Protein AF-A0A3N1P1Y0-F1 (afdb_monomer_lite)

Secondary structure (DSSP, 8-state):
----PPPPPPP---PPP-TTS---PPPPPSSHHHHHHHHHS-TTS-SSSS--HHHHHHHHHHS-HHHHHHHHHHHHHHHHHHHGGGG--

pLDDT: mean 72.93, std 12.51, range [37.78, 88.94]

Foldseek 3Di:
DDDDDDDDDDDDDDDDDDPVPPPDDPDQDLQLQSNLVVLCVPPPHPNPSPDPPPSLVNQCVRDPVVSSVVSPVSSVVNNCVVCVVVVPD

Sequence (89 aa):
MTSTAHVEGTVVETGAFRPELDHLEPQVPTDPYALAALMDNDPGGDGTGRNLPDLYARFLAQEPTAHASDLWGRARTAYDHLHADLAGE

Radius of gyration: 19.79 Å; chains: 1; bounding box: 61×31×42 Å

Structure (mmCIF, N/CA/C/O backbone):
data_AF-A0A3N1P1Y0-F1
#
_entry.id   AF-A0A3N1P1Y0-F1
#
loop_
_atom_site.group_PDB
_atom_site.id
_atom_site.type_symbol
_atom_site.label_atom_id
_atom_site.label_alt_id
_atom_site.label_comp_id
_atom_site.label_asym_id
_atom_site.label_entity_id
_atom_site.label_seq_id
_atom_site.pdbx_PDB_ins_code
_atom_site.Cartn_x
_atom_site.Cartn_y
_atom_site.Cartn_z
_atom_site.occupancy
_atom_site.B_iso_or_equiv
_atom_site.auth_seq_id
_atom_site.auth_comp_id
_atom_site.auth_asym_id
_atom_site.auth_atom_id
_atom_site.pdbx_PDB_model_num
ATOM 1 N N . MET A 1 1 ? -49.622 13.837 -19.800 1.00 37.78 1 MET A N 1
ATOM 2 C CA . MET A 1 1 ? -48.823 13.878 -18.558 1.00 37.78 1 MET A CA 1
ATOM 3 C C . MET A 1 1 ? -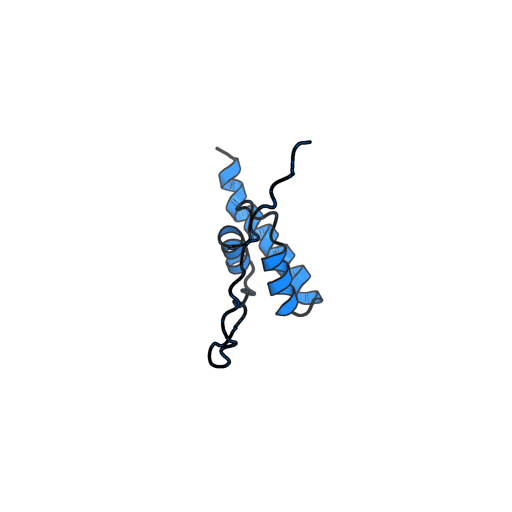48.082 12.561 -18.463 1.00 37.78 1 MET A C 1
ATOM 5 O O . MET A 1 1 ? -48.719 11.532 -18.291 1.00 37.78 1 MET A O 1
ATOM 9 N N . THR A 1 2 ? -46.777 12.583 -18.705 1.00 55.81 2 THR A N 1
ATOM 10 C CA . THR A 1 2 ? -45.930 11.385 -18.723 1.00 55.81 2 THR A CA 1
ATOM 11 C C . THR A 1 2 ? -45.488 11.109 -17.291 1.00 55.81 2 THR A C 1
ATOM 13 O O . THR A 1 2 ? -44.781 11.921 -16.703 1.00 55.81 2 THR A O 1
ATOM 16 N N . SER A 1 3 ? -45.975 10.017 -16.704 1.00 51.88 3 SER A N 1
ATOM 17 C CA . SER A 1 3 ? -45.543 9.564 -15.383 1.00 51.88 3 SER A CA 1
ATOM 18 C C . SER A 1 3 ? -44.127 8.999 -15.506 1.00 51.88 3 SER A C 1
ATOM 20 O O . SER A 1 3 ? -43.886 8.092 -16.299 1.00 51.88 3 SER A O 1
ATOM 22 N N . THR A 1 4 ? -43.178 9.569 -14.767 1.00 57.00 4 THR A N 1
ATOM 23 C CA . THR A 1 4 ? -41.859 8.973 -14.540 1.00 57.00 4 THR A CA 1
ATOM 24 C C . THR A 1 4 ? -42.052 7.697 -13.727 1.00 57.00 4 THR A C 1
ATOM 26 O O . THR A 1 4 ? -42.367 7.765 -12.540 1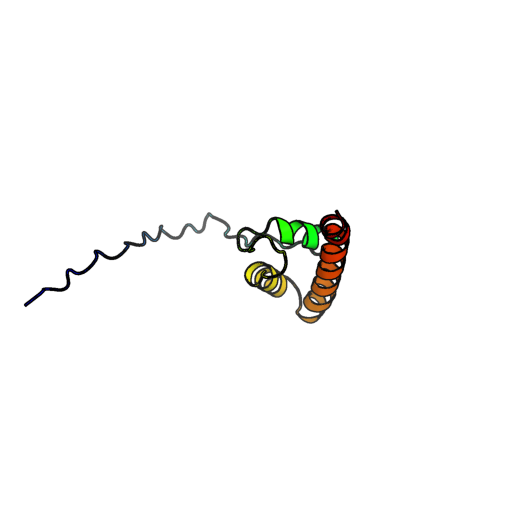.00 57.00 4 THR A O 1
ATOM 29 N N . ALA A 1 5 ? -41.911 6.541 -14.375 1.00 62.38 5 ALA A N 1
ATOM 30 C CA . ALA A 1 5 ? -41.898 5.252 -13.697 1.00 62.38 5 ALA A CA 1
ATOM 31 C C . ALA A 1 5 ? -40.680 5.185 -12.763 1.00 62.38 5 ALA A C 1
ATOM 33 O O . ALA A 1 5 ? -39.555 5.454 -13.185 1.00 62.38 5 ALA A O 1
ATOM 34 N N . HIS A 1 6 ? -40.909 4.862 -11.492 1.00 54.28 6 HIS A N 1
ATOM 35 C CA . HIS A 1 6 ? -39.839 4.641 -10.526 1.00 54.28 6 HIS A CA 1
ATOM 36 C C . HIS A 1 6 ? -39.129 3.330 -10.888 1.00 54.28 6 HIS A C 1
ATOM 38 O O . HIS A 1 6 ? -39.787 2.301 -11.036 1.00 54.28 6 HIS A O 1
ATOM 44 N N . VAL A 1 7 ? -37.805 3.360 -11.051 1.00 66.62 7 VAL A N 1
ATOM 45 C CA . VAL A 1 7 ? -37.004 2.135 -11.180 1.00 66.62 7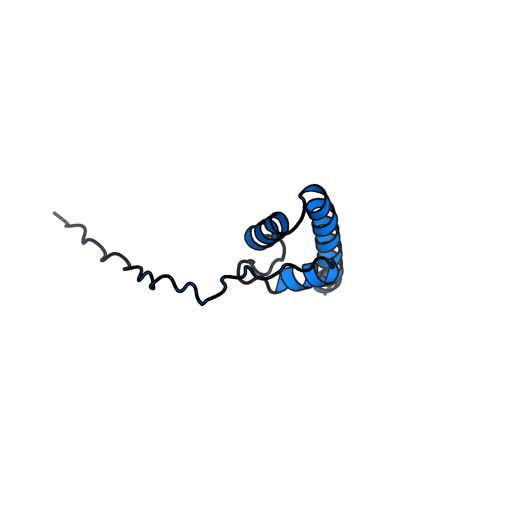 VAL A CA 1
ATOM 46 C C . VAL A 1 7 ? -36.984 1.462 -9.810 1.00 66.62 7 VAL A C 1
ATOM 48 O O . VAL A 1 7 ? -36.784 2.132 -8.793 1.00 66.62 7 VAL A O 1
ATOM 51 N N . GLU A 1 8 ? -37.264 0.164 -9.772 1.00 67.44 8 GLU A N 1
ATOM 52 C CA . GLU A 1 8 ? -37.209 -0.634 -8.550 1.00 67.44 8 GLU A CA 1
ATOM 53 C C . GLU A 1 8 ? -35.763 -0.627 -8.029 1.00 67.44 8 GLU A C 1
ATOM 55 O O . GLU A 1 8 ? -34.822 -0.906 -8.772 1.00 67.44 8 GLU A O 1
ATOM 60 N N . GLY A 1 9 ? -35.573 -0.177 -6.788 1.00 66.88 9 GLY A N 1
ATOM 61 C CA . GLY A 1 9 ? -34.243 -0.015 -6.207 1.00 66.88 9 GLY A CA 1
ATOM 62 C C . GLY A 1 9 ? -33.546 -1.361 -6.015 1.00 66.88 9 GLY A C 1
ATOM 63 O O . GLY A 1 9 ? -34.187 -2.357 -5.688 1.00 66.88 9 GLY A O 1
ATOM 64 N N . THR A 1 10 ? -32.225 -1.388 -6.183 1.00 66.56 10 THR A N 1
ATOM 65 C CA . THR A 1 10 ? -31.408 -2.562 -5.863 1.00 66.56 10 THR A CA 1
ATOM 66 C C . THR A 1 10 ? -31.529 -2.883 -4.375 1.00 66.56 10 THR A C 1
ATOM 68 O O . THR A 1 10 ? -31.157 -2.071 -3.527 1.00 66.56 10 THR A O 1
ATOM 71 N N . VAL A 1 11 ? -32.034 -4.072 -4.048 1.00 70.31 11 VAL A N 1
ATOM 72 C CA . VAL A 1 11 ? -32.027 -4.592 -2.678 1.00 70.31 11 VAL A CA 1
ATOM 73 C C . VAL A 1 11 ? -30.614 -5.079 -2.366 1.00 70.31 11 VAL A C 1
ATOM 75 O O . VAL A 1 11 ? -30.101 -5.974 -3.032 1.00 70.31 11 VAL A O 1
ATOM 78 N N . VAL A 1 12 ? -29.973 -4.476 -1.365 1.00 57.41 12 VAL A N 1
ATOM 79 C CA . VAL A 1 12 ? -28.700 -4.964 -0.823 1.00 57.41 12 VAL A CA 1
ATOM 80 C C . VAL A 1 12 ? -29.022 -5.935 0.306 1.00 57.41 12 VAL A C 1
ATOM 82 O O . VAL A 1 12 ? -29.492 -5.526 1.367 1.00 57.41 12 VAL A O 1
ATOM 85 N N . GLU A 1 13 ? -28.783 -7.223 0.081 1.00 54.66 13 GLU A N 1
ATOM 86 C CA . GLU A 1 13 ? -28.887 -8.233 1.132 1.00 54.66 13 GLU A CA 1
ATOM 87 C C . GLU A 1 13 ? -27.634 -8.181 2.010 1.00 54.66 13 GLU A C 1
ATOM 89 O O . GLU A 1 13 ? -26.553 -8.629 1.630 1.00 54.66 13 GLU A O 1
ATOM 94 N N . THR A 1 14 ? -27.762 -7.608 3.204 1.00 57.22 14 THR A N 1
ATOM 95 C CA . THR A 1 14 ? -26.702 -7.672 4.211 1.00 57.22 14 THR A CA 1
ATOM 96 C C . THR A 1 14 ? -26.785 -9.017 4.927 1.00 57.22 14 THR A C 1
ATOM 98 O O . THR A 1 14 ? -27.752 -9.280 5.646 1.00 57.22 14 THR A O 1
ATOM 101 N N . GLY A 1 15 ? -25.782 -9.874 4.734 1.00 65.56 15 GLY A N 1
ATOM 102 C CA . GLY A 1 15 ? -25.655 -11.124 5.483 1.00 65.56 15 GLY A CA 1
ATOM 103 C C . GLY A 1 15 ? -25.526 -10.881 6.991 1.00 65.56 15 GLY A C 1
ATOM 104 O O . GLY A 1 15 ? -25.075 -9.822 7.430 1.00 65.56 15 GLY A O 1
ATOM 105 N N . ALA A 1 16 ? -25.923 -11.867 7.798 1.00 76.31 16 ALA A N 1
ATOM 106 C CA . ALA A 1 16 ? -25.727 -11.808 9.244 1.00 76.31 16 ALA A CA 1
ATOM 107 C C . ALA A 1 16 ? -24.230 -11.697 9.578 1.00 76.31 16 ALA A C 1
ATOM 109 O O . ALA A 1 16 ? -23.405 -12.361 8.952 1.00 76.31 16 ALA A O 1
ATOM 110 N N . PHE A 1 17 ? -23.884 -10.877 10.572 1.00 62.31 17 PHE A N 1
ATOM 111 C CA . PHE A 1 17 ? -22.518 -10.788 11.086 1.00 62.31 17 PHE A CA 1
ATOM 112 C C . PHE A 1 17 ? -22.069 -12.154 11.628 1.00 62.31 17 PHE A C 1
ATOM 114 O O . PHE A 1 17 ? -22.752 -12.740 12.469 1.00 62.31 17 PHE A O 1
ATOM 121 N N . ARG A 1 18 ? -20.933 -12.657 11.131 1.00 75.38 18 ARG A N 1
ATOM 122 C CA . ARG A 1 18 ? -20.365 -13.968 11.477 1.00 75.38 18 ARG A CA 1
ATOM 123 C C . ARG A 1 18 ? -19.046 -13.775 12.234 1.00 75.38 18 ARG A C 1
ATOM 125 O O . ARG A 1 18 ? -18.018 -13.628 11.579 1.00 75.38 18 ARG A O 1
ATOM 132 N N . PRO A 1 19 ? -19.051 -13.732 13.581 1.00 61.31 19 PRO A N 1
ATOM 133 C CA . PRO A 1 19 ? -17.844 -13.497 14.384 1.00 61.31 19 PRO A CA 1
ATOM 134 C C . PRO A 1 19 ? -16.808 -14.625 14.285 1.00 61.31 19 PRO A C 1
ATOM 136 O O . PRO A 1 19 ? -15.672 -14.445 14.701 1.00 61.31 19 PRO A O 1
ATOM 139 N N . GLU A 1 20 ? -17.195 -15.790 13.764 1.00 74.50 20 GLU A N 1
ATOM 140 C CA . GLU A 1 20 ? -16.295 -16.903 13.462 1.00 74.50 20 GLU A CA 1
ATOM 141 C C . GLU A 1 20 ? -15.509 -16.720 12.157 1.00 74.50 20 GLU A C 1
ATOM 143 O O . GLU A 1 20 ? -14.569 -17.469 11.895 1.00 74.50 20 GLU A O 1
ATOM 148 N N . LEU A 1 21 ? -15.916 -15.766 11.315 1.00 65.69 21 LEU A N 1
ATOM 149 C CA . LEU A 1 21 ? -15.123 -15.353 10.173 1.00 65.69 21 LEU A CA 1
ATOM 150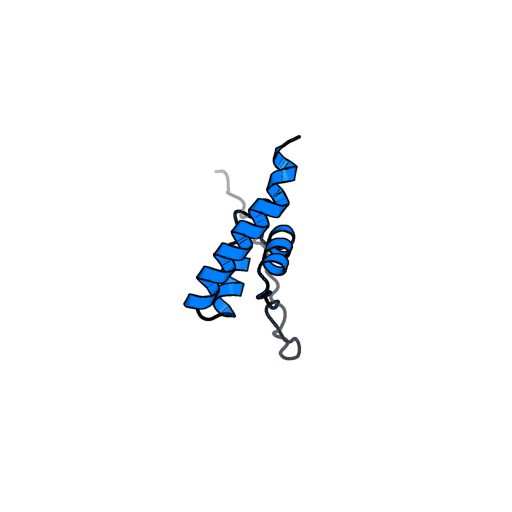 C C . LEU A 1 21 ? -14.165 -14.277 10.670 1.00 65.69 21 LEU A C 1
ATOM 152 O O . LEU A 1 21 ? -14.561 -13.127 10.858 1.00 65.69 21 LEU A O 1
ATOM 156 N N . ASP A 1 22 ? -12.906 -14.657 10.870 1.00 63.00 22 ASP A N 1
ATOM 157 C CA . ASP A 1 22 ? -11.829 -13.690 11.024 1.00 63.00 22 ASP A CA 1
ATOM 158 C C . ASP A 1 22 ? -11.795 -12.832 9.755 1.00 63.00 22 ASP A C 1
ATOM 160 O O . ASP A 1 22 ? -11.313 -13.252 8.700 1.00 63.00 22 ASP A O 1
ATOM 164 N N . HIS A 1 23 ? -12.353 -11.624 9.838 1.00 57.84 23 HIS A N 1
ATOM 165 C CA . HIS A 1 23 ? -12.153 -10.608 8.818 1.00 57.84 23 HIS A CA 1
ATOM 166 C C . HIS A 1 23 ? -10.742 -10.052 8.996 1.00 57.84 23 HIS A C 1
ATOM 168 O O . HIS A 1 23 ? -10.530 -8.985 9.571 1.00 57.84 23 HIS A O 1
ATOM 174 N N . LEU A 1 24 ? -9.760 -10.841 8.569 1.00 59.31 24 LEU A N 1
ATOM 175 C CA . LEU A 1 24 ? -8.393 -10.383 8.434 1.00 59.31 24 LEU A CA 1
ATOM 176 C C . LEU A 1 24 ? -8.298 -9.656 7.100 1.00 59.31 24 LEU A C 1
ATOM 178 O O . LEU A 1 24 ? -8.375 -10.268 6.033 1.00 59.31 24 LEU A O 1
ATOM 182 N N . GLU A 1 25 ? -8.143 -8.337 7.182 1.00 63.44 25 GLU A N 1
ATOM 183 C CA . GLU A 1 25 ? -7.603 -7.547 6.081 1.00 63.44 25 GLU A CA 1
ATOM 184 C C . GLU A 1 25 ? -6.344 -8.261 5.558 1.00 63.44 25 GLU A C 1
ATOM 186 O O . GLU A 1 25 ? -5.476 -8.618 6.366 1.00 63.44 25 GLU A O 1
ATOM 191 N N . PRO A 1 26 ? -6.230 -8.518 4.242 1.00 69.88 26 PRO A N 1
ATOM 192 C CA . PRO A 1 26 ? -5.056 -9.169 3.685 1.00 69.88 26 PRO A CA 1
ATOM 193 C C . PRO A 1 26 ? -3.787 -8.436 4.124 1.00 69.88 26 PRO A C 1
ATOM 195 O O . PRO A 1 26 ? -3.672 -7.216 3.969 1.00 69.88 26 PRO A O 1
ATOM 198 N N . GLN A 1 27 ? -2.837 -9.176 4.696 1.00 76.75 27 GLN A N 1
ATOM 199 C CA . GLN A 1 27 ? -1.589 -8.585 5.155 1.00 76.75 27 GLN A CA 1
ATOM 200 C C . GLN A 1 27 ? -0.790 -8.085 3.950 1.00 76.75 27 GLN A C 1
ATOM 202 O O . GLN A 1 27 ? -0.543 -8.831 2.999 1.00 76.75 27 GLN A O 1
ATOM 207 N N . VAL A 1 28 ? -0.393 -6.817 3.992 1.00 82.25 28 VAL A N 1
ATOM 208 C CA . VAL A 1 28 ? 0.410 -6.203 2.942 1.00 82.25 28 VAL A CA 1
ATOM 209 C C . VAL A 1 28 ? 1.883 -6.550 3.197 1.00 82.25 28 VAL A C 1
ATOM 211 O O . VAL A 1 28 ? 2.365 -6.374 4.318 1.00 82.25 28 VAL A O 1
ATOM 214 N N . PRO A 1 29 ? 2.625 -7.056 2.195 1.00 84.50 29 PRO A N 1
ATOM 215 C CA . PRO A 1 29 ? 4.043 -7.350 2.351 1.00 84.50 29 PRO A CA 1
ATOM 216 C C . PRO A 1 29 ? 4.863 -6.096 2.673 1.00 84.50 29 PRO A C 1
ATOM 218 O O . PRO A 1 29 ? 4.648 -5.033 2.096 1.00 84.50 29 PRO A O 1
ATOM 221 N N . THR A 1 30 ? 5.868 -6.249 3.535 1.00 84.31 30 THR A N 1
ATOM 222 C CA . THR A 1 30 ? 6.863 -5.205 3.842 1.00 84.31 30 THR A CA 1
ATOM 223 C C . THR A 1 30 ? 8.128 -5.321 2.991 1.00 84.31 30 THR A C 1
ATOM 225 O O . THR A 1 30 ? 9.007 -4.465 3.042 1.00 84.31 30 THR A O 1
ATOM 228 N N . ASP A 1 31 ? 8.247 -6.364 2.171 1.00 88.12 31 ASP A N 1
ATOM 229 C CA . ASP A 1 31 ? 9.283 -6.412 1.145 1.00 88.12 31 ASP A CA 1
ATOM 230 C C . ASP A 1 31 ? 8.862 -5.551 -0.063 1.00 88.12 31 ASP A C 1
ATOM 232 O O . ASP A 1 31 ? 7.784 -5.778 -0.617 1.00 88.12 31 ASP A O 1
ATOM 236 N N . PRO A 1 32 ? 9.688 -4.588 -0.514 1.00 85.00 32 PRO A N 1
ATOM 237 C CA . PRO A 1 32 ? 9.331 -3.710 -1.626 1.00 85.00 32 PRO A CA 1
ATOM 238 C C . PRO A 1 32 ? 9.046 -4.426 -2.953 1.00 85.00 32 PRO A C 1
ATOM 240 O O . PRO A 1 32 ? 8.222 -3.935 -3.720 1.00 85.00 32 PRO A O 1
ATOM 243 N N . TYR A 1 33 ? 9.691 -5.564 -3.242 1.00 85.25 33 TYR A N 1
ATOM 244 C CA . TYR A 1 33 ? 9.448 -6.311 -4.483 1.00 85.25 33 TYR A CA 1
ATOM 245 C C . TYR A 1 33 ? 8.157 -7.127 -4.406 1.00 85.25 33 TYR A C 1
ATOM 247 O O . TYR A 1 33 ? 7.389 -7.146 -5.365 1.00 85.25 33 TYR A O 1
ATOM 255 N N . ALA A 1 34 ? 7.881 -7.751 -3.260 1.00 85.44 34 ALA A N 1
ATOM 256 C CA . ALA A 1 34 ? 6.602 -8.407 -3.010 1.00 85.44 34 ALA A CA 1
ATOM 257 C C . ALA A 1 34 ? 5.441 -7.403 -3.040 1.00 85.44 34 ALA A C 1
ATOM 259 O O . ALA A 1 34 ? 4.383 -7.703 -3.590 1.00 85.44 34 ALA A O 1
ATOM 260 N N . LEU A 1 35 ? 5.653 -6.197 -2.503 1.00 86.12 35 LEU A N 1
ATOM 261 C CA . LEU A 1 35 ? 4.678 -5.117 -2.570 1.00 86.12 35 LEU A CA 1
ATOM 262 C C . LEU A 1 35 ? 4.469 -4.640 -4.012 1.00 86.12 35 LEU A C 1
ATOM 264 O O . LEU A 1 35 ? 3.325 -4.483 -4.419 1.00 86.12 35 LEU A O 1
ATOM 268 N N . ALA A 1 36 ? 5.538 -4.491 -4.801 1.00 85.62 36 ALA A N 1
ATOM 269 C CA . ALA A 1 36 ? 5.445 -4.165 -6.225 1.00 85.62 36 ALA A CA 1
ATOM 270 C C . ALA A 1 36 ? 4.679 -5.236 -7.024 1.00 85.62 36 ALA A C 1
ATOM 272 O O . ALA A 1 36 ? 3.794 -4.895 -7.796 1.00 85.62 36 ALA A O 1
ATOM 273 N N . ALA A 1 37 ? 4.934 -6.525 -6.788 1.00 83.62 37 ALA A N 1
ATOM 274 C CA . ALA A 1 37 ? 4.184 -7.606 -7.436 1.00 83.62 37 ALA A CA 1
ATOM 275 C C . ALA A 1 37 ? 2.694 -7.618 -7.039 1.00 83.62 37 ALA A C 1
ATOM 277 O O . ALA A 1 37 ? 1.829 -8.019 -7.820 1.00 83.62 37 ALA A O 1
ATOM 278 N N . LEU A 1 38 ? 2.374 -7.171 -5.821 1.00 82.56 38 LEU A N 1
ATOM 279 C CA . LEU A 1 38 ? 0.995 -7.033 -5.361 1.00 82.56 38 LEU A CA 1
ATOM 280 C C . LEU A 1 38 ? 0.264 -5.880 -6.070 1.00 82.56 38 LEU A C 1
ATOM 282 O O . LEU A 1 38 ? -0.942 -5.974 -6.266 1.00 82.56 38 LEU A O 1
ATOM 286 N N . MET A 1 39 ? 0.976 -4.829 -6.496 1.00 83.38 39 MET A N 1
ATOM 287 C CA . MET A 1 39 ? 0.398 -3.703 -7.245 1.00 83.38 39 MET A CA 1
ATOM 288 C C . MET A 1 39 ? -0.218 -4.133 -8.587 1.00 83.38 39 MET A C 1
ATOM 290 O O . MET A 1 39 ? -1.215 -3.545 -8.998 1.00 83.38 39 MET A O 1
ATOM 294 N N . ASP A 1 40 ? 0.321 -5.174 -9.232 1.00 77.50 40 ASP A N 1
ATOM 295 C CA . ASP A 1 40 ? -0.239 -5.746 -10.472 1.00 77.50 40 ASP A CA 1
ATOM 296 C C . ASP A 1 40 ? -1.499 -6.582 -10.240 1.00 77.50 40 ASP A C 1
ATOM 298 O O . ASP A 1 40 ? -2.325 -6.747 -11.135 1.00 77.50 40 ASP A O 1
ATOM 302 N N . ASN A 1 41 ? -1.632 -7.139 -9.037 1.00 74.38 41 ASN A N 1
ATOM 303 C CA . ASN A 1 41 ? -2.661 -8.114 -8.695 1.00 74.38 41 ASN A CA 1
ATOM 304 C C . ASN A 1 41 ? -3.705 -7.549 -7.724 1.00 74.38 41 ASN A C 1
ATOM 306 O O . ASN A 1 41 ? -4.535 -8.311 -7.220 1.00 74.38 41 ASN A O 1
ATOM 310 N N . ASP A 1 42 ? -3.664 -6.245 -7.424 1.00 73.88 42 ASP A N 1
ATOM 311 C CA . ASP A 1 42 ? -4.614 -5.643 -6.497 1.00 73.88 42 ASP A CA 1
ATOM 312 C C . ASP A 1 42 ? -6.028 -5.692 -7.100 1.00 73.88 42 ASP A C 1
ATOM 314 O O . ASP A 1 42 ? -6.259 -5.111 -8.162 1.00 73.88 42 ASP A O 1
ATOM 318 N N . PRO A 1 43 ? -7.001 -6.339 -6.431 1.00 64.56 43 PRO A N 1
ATOM 319 C CA . PRO A 1 43 ? -8.358 -6.476 -6.958 1.00 64.56 43 PRO A CA 1
ATOM 320 C C . PRO A 1 43 ? -9.087 -5.138 -7.151 1.00 64.56 43 PRO A C 1
ATOM 322 O O . PRO A 1 43 ? -10.066 -5.087 -7.893 1.00 64.56 43 PRO A O 1
ATOM 325 N N . GLY A 1 44 ? -8.643 -4.080 -6.457 1.00 63.34 44 GLY A N 1
ATOM 326 C CA . GLY A 1 44 ? -9.158 -2.713 -6.577 1.00 63.34 44 GLY A CA 1
ATOM 327 C C . GLY A 1 44 ? -8.337 -1.815 -7.509 1.00 63.34 44 GLY A C 1
ATOM 328 O O . GLY A 1 44 ? -8.717 -0.666 -7.733 1.00 63.34 44 GLY A O 1
ATOM 329 N N . GLY A 1 45 ? -7.228 -2.319 -8.055 1.00 64.69 45 GLY A N 1
ATOM 330 C CA . GLY A 1 45 ? -6.374 -1.588 -8.979 1.00 64.69 45 GLY A CA 1
ATOM 331 C C . GLY A 1 45 ? -6.972 -1.525 -10.383 1.00 64.69 45 GLY A C 1
ATOM 332 O O . GLY A 1 45 ? -7.636 -2.447 -10.850 1.00 64.69 45 GLY A O 1
ATOM 333 N N . ASP A 1 46 ? -6.679 -0.449 -11.109 1.00 67.31 46 ASP A N 1
ATOM 334 C CA . ASP A 1 46 ? -7.024 -0.316 -12.533 1.00 67.31 46 ASP A CA 1
ATOM 335 C C . ASP A 1 46 ? -6.073 -1.094 -13.469 1.00 67.31 46 ASP A C 1
ATOM 337 O O . ASP A 1 46 ? -6.102 -0.906 -14.686 1.00 67.31 46 ASP A O 1
ATOM 341 N N . GLY A 1 47 ? -5.208 -1.948 -12.909 1.00 61.59 47 GLY A N 1
ATOM 342 C CA . GLY A 1 47 ? -4.193 -2.712 -13.638 1.00 61.59 47 GLY A CA 1
ATOM 343 C C . GLY A 1 47 ? -3.033 -1.868 -14.175 1.00 61.59 47 GLY A C 1
ATOM 344 O O . GLY A 1 47 ? -2.192 -2.391 -14.898 1.00 61.59 47 GLY A O 1
ATOM 345 N N . THR A 1 48 ? -2.973 -0.570 -13.854 1.00 62.06 48 THR A N 1
ATOM 346 C CA . THR A 1 48 ? -1.891 0.322 -14.310 1.00 62.06 48 THR A CA 1
ATOM 347 C C . THR A 1 48 ? -0.798 0.535 -13.264 1.00 62.06 48 THR A C 1
ATOM 349 O O . THR A 1 48 ? 0.161 1.263 -13.526 1.00 62.06 48 THR A O 1
ATOM 352 N N . GLY A 1 49 ? -0.989 0.006 -12.049 1.00 58.88 49 GLY A N 1
ATOM 353 C CA . GLY A 1 49 ? -0.125 0.247 -10.888 1.00 58.88 49 GLY A CA 1
ATOM 354 C C . GLY A 1 49 ? -0.116 1.698 -10.387 1.00 58.88 49 GLY A C 1
ATOM 355 O O . GLY A 1 49 ? 0.594 2.025 -9.437 1.00 58.88 49 GLY A O 1
ATOM 356 N N . ARG A 1 50 ? -0.893 2.600 -11.006 1.00 62.50 50 ARG A N 1
ATOM 357 C CA . ARG A 1 50 ? -0.895 4.042 -10.697 1.00 62.50 50 ARG A CA 1
ATOM 358 C C . ARG A 1 50 ? -2.029 4.461 -9.774 1.00 62.50 50 ARG A C 1
ATOM 360 O O . ARG A 1 50 ? -1.916 5.505 -9.133 1.00 62.50 50 ARG A O 1
ATOM 367 N N . ASN A 1 51 ? -3.096 3.669 -9.693 1.00 62.78 51 ASN A N 1
ATOM 368 C CA . ASN A 1 51 ? -4.285 3.992 -8.916 1.00 62.78 51 ASN A CA 1
ATOM 369 C C . ASN A 1 51 ? -4.577 2.878 -7.906 1.00 62.78 51 ASN A C 1
ATOM 371 O O . ASN A 1 51 ? -5.335 1.951 -8.167 1.00 62.78 51 ASN A O 1
ATOM 375 N N . LEU A 1 52 ? -3.905 2.967 -6.756 1.00 70.69 52 LEU A N 1
ATOM 376 C CA . LEU A 1 52 ? -3.925 1.959 -5.692 1.00 70.69 52 LEU A CA 1
ATOM 377 C C . LEU A 1 52 ? -4.330 2.563 -4.333 1.00 70.69 52 LEU A C 1
ATOM 379 O O . LEU A 1 52 ? -3.631 2.339 -3.339 1.00 70.69 52 LEU A O 1
ATOM 383 N N . PRO A 1 53 ? -5.400 3.382 -4.254 1.00 71.56 53 PRO A N 1
ATOM 384 C CA . PRO A 1 53 ? -5.777 4.037 -3.002 1.00 71.56 53 PRO A CA 1
ATOM 385 C C . PRO A 1 53 ? -6.090 3.012 -1.907 1.00 71.56 53 PRO A C 1
ATOM 387 O O . PRO A 1 53 ? -5.673 3.203 -0.767 1.00 71.56 53 PRO A O 1
ATOM 390 N N . ASP A 1 54 ? -6.724 1.895 -2.266 1.00 76.88 54 ASP A N 1
ATOM 391 C CA . ASP A 1 54 ? -7.129 0.861 -1.314 1.00 76.88 54 ASP A CA 1
ATOM 392 C C . ASP A 1 54 ? -5.942 0.040 -0.810 1.00 76.88 54 ASP A C 1
ATOM 394 O O . ASP A 1 54 ? -5.871 -0.278 0.377 1.00 76.88 54 ASP A O 1
ATOM 398 N N . LEU A 1 55 ? -4.987 -0.292 -1.685 1.00 81.12 55 LEU A N 1
ATOM 399 C CA . LEU A 1 55 ? -3.769 -0.993 -1.279 1.00 81.12 55 LEU A CA 1
ATOM 400 C C . LEU A 1 55 ? -2.868 -0.093 -0.422 1.00 81.12 55 LEU A C 1
ATOM 402 O O . LEU A 1 55 ? -2.340 -0.535 0.598 1.00 81.12 55 LEU A O 1
ATOM 406 N N . TYR A 1 56 ? -2.735 1.185 -0.788 1.00 81.25 56 TYR A N 1
ATOM 407 C CA . TYR A 1 56 ? -1.969 2.147 0.002 1.00 81.25 56 TYR A CA 1
ATOM 408 C C . TYR A 1 56 ? -2.613 2.417 1.369 1.00 81.25 56 TYR A C 1
ATOM 410 O O . TYR A 1 56 ? -1.913 2.476 2.380 1.00 81.25 56 TYR A O 1
ATOM 418 N N . ALA A 1 57 ? -3.943 2.528 1.429 1.00 81.94 57 ALA A N 1
ATOM 419 C CA . ALA A 1 57 ? -4.675 2.686 2.683 1.00 81.94 57 ALA A CA 1
ATOM 420 C C . ALA A 1 57 ? -4.514 1.464 3.600 1.00 81.94 57 ALA A C 1
ATOM 422 O O . ALA A 1 57 ? -4.231 1.630 4.787 1.00 81.94 57 ALA A O 1
ATOM 423 N N . ARG A 1 58 ? -4.615 0.244 3.049 1.00 82.75 58 ARG A N 1
ATOM 424 C CA . ARG A 1 58 ? -4.353 -1.005 3.786 1.00 82.75 58 ARG A CA 1
ATOM 425 C C . ARG A 1 58 ? -2.925 -1.055 4.322 1.00 82.75 58 ARG A C 1
ATOM 427 O O . ARG A 1 58 ? -2.719 -1.397 5.482 1.00 82.75 58 ARG A O 1
ATOM 434 N N . PHE A 1 59 ? -1.948 -0.640 3.519 1.00 85.06 59 PHE A N 1
ATOM 435 C CA . PHE A 1 59 ? -0.554 -0.582 3.944 1.00 85.06 59 PHE A CA 1
ATOM 436 C C . PHE A 1 59 ? -0.329 0.420 5.090 1.00 85.06 59 PHE A C 1
ATOM 438 O O . PHE A 1 59 ? 0.289 0.084 6.099 1.00 85.06 59 PHE A O 1
ATOM 445 N N . LEU A 1 60 ? -0.903 1.623 4.990 1.00 84.94 60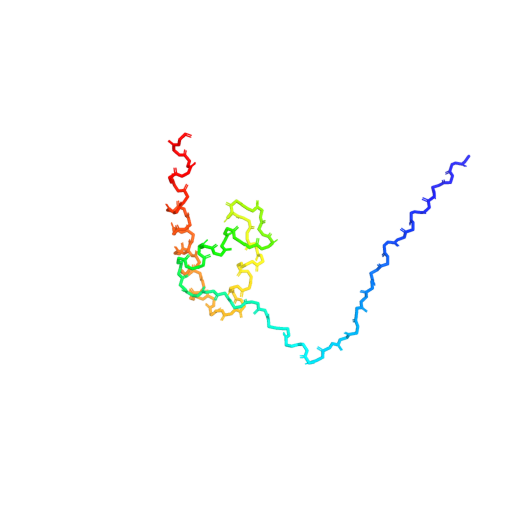 LEU A N 1
ATOM 446 C CA . LEU A 1 60 ? -0.851 2.634 6.054 1.00 84.94 60 LEU A CA 1
ATOM 447 C C . LEU A 1 60 ? -1.549 2.200 7.349 1.00 84.94 60 LEU A C 1
ATOM 449 O O . LEU A 1 60 ? -1.175 2.667 8.421 1.00 84.94 60 LEU A O 1
ATOM 453 N N . ALA A 1 61 ? -2.568 1.345 7.262 1.00 83.69 61 ALA A N 1
ATOM 454 C CA . ALA A 1 61 ? -3.251 0.806 8.433 1.00 83.69 61 ALA A CA 1
ATOM 455 C C . ALA A 1 61 ? -2.412 -0.250 9.178 1.00 83.69 61 ALA A C 1
ATOM 457 O O . ALA A 1 61 ? -2.635 -0.470 10.369 1.00 83.69 61 ALA A O 1
ATOM 458 N N . GLN A 1 62 ? -1.461 -0.893 8.491 1.00 85.25 62 GLN A N 1
ATOM 459 C CA . GLN A 1 62 ? -0.639 -1.981 9.031 1.00 85.25 62 GLN A CA 1
ATOM 460 C C . GLN A 1 62 ? 0.760 -1.521 9.474 1.00 85.25 62 GLN A C 1
ATOM 462 O O . GLN A 1 62 ? 1.349 -2.151 10.348 1.00 85.25 62 GLN A O 1
ATOM 467 N N . GLU A 1 63 ? 1.268 -0.406 8.937 1.00 82.50 63 GLU A N 1
ATOM 468 C CA . GLU A 1 63 ? 2.616 0.098 9.219 1.00 82.50 63 GLU A CA 1
ATOM 469 C C . GLU A 1 63 ? 2.625 1.495 9.863 1.00 82.50 63 GLU A C 1
ATOM 471 O O . GLU A 1 63 ? 1.807 2.355 9.522 1.00 82.50 63 GLU A O 1
ATOM 476 N N . PRO A 1 64 ? 3.595 1.806 10.748 1.00 82.94 64 PRO A N 1
ATOM 477 C CA . PRO A 1 64 ? 3.796 3.167 11.227 1.00 82.94 64 PRO A CA 1
ATOM 478 C C . PRO A 1 64 ? 4.009 4.125 10.048 1.00 82.94 64 PRO A C 1
ATOM 480 O O . PRO A 1 64 ? 4.846 3.881 9.180 1.00 82.94 64 PRO A O 1
ATOM 483 N N . THR A 1 65 ? 3.305 5.260 10.039 1.00 76.44 65 THR A N 1
ATOM 484 C CA . THR A 1 65 ? 3.225 6.192 8.893 1.00 76.44 65 THR A CA 1
ATOM 485 C C . THR A 1 65 ? 4.589 6.587 8.307 1.00 76.44 65 THR A C 1
ATOM 487 O O . THR A 1 65 ? 4.740 6.709 7.089 1.00 76.44 65 THR A O 1
ATOM 490 N N . ALA A 1 66 ? 5.598 6.767 9.167 1.00 77.69 66 ALA A N 1
ATOM 491 C CA . ALA A 1 66 ? 6.960 7.106 8.757 1.00 77.69 66 ALA A CA 1
ATOM 492 C C . ALA A 1 66 ? 7.659 5.965 7.995 1.00 77.69 66 ALA A C 1
ATOM 494 O O . ALA A 1 66 ? 8.380 6.227 7.036 1.00 77.69 66 ALA A O 1
ATOM 495 N N . HIS A 1 67 ? 7.427 4.712 8.393 1.00 81.69 67 HIS A N 1
ATOM 496 C CA . HIS A 1 67 ? 7.985 3.537 7.723 1.00 81.69 67 HIS A CA 1
ATOM 497 C C . HIS A 1 67 ? 7.251 3.242 6.410 1.00 81.69 67 HIS A C 1
ATOM 499 O O . HIS A 1 67 ? 7.885 2.969 5.392 1.00 81.69 67 HIS A O 1
ATOM 505 N N . ALA A 1 68 ? 5.926 3.399 6.413 1.00 81.81 68 ALA A N 1
ATOM 506 C CA . ALA A 1 68 ? 5.091 3.168 5.243 1.00 81.81 68 ALA A CA 1
ATOM 507 C C . ALA A 1 68 ? 5.472 4.074 4.056 1.00 81.81 68 ALA A C 1
ATOM 509 O O . ALA A 1 68 ? 5.560 3.622 2.920 1.00 81.81 68 ALA A O 1
ATOM 510 N N . SER A 1 69 ? 5.758 5.355 4.298 1.00 81.38 69 SER A N 1
ATOM 511 C CA . SER A 1 69 ? 6.074 6.283 3.200 1.00 81.38 69 SER A CA 1
ATOM 512 C C . SER A 1 69 ? 7.377 5.917 2.468 1.00 81.38 69 SER A C 1
ATOM 514 O O . SER A 1 69 ? 7.420 5.953 1.238 1.00 81.38 69 SER A O 1
ATOM 516 N N . ASP A 1 70 ? 8.423 5.531 3.208 1.00 86.56 70 ASP A N 1
ATOM 517 C CA . ASP A 1 70 ? 9.710 5.098 2.635 1.00 86.56 70 ASP A CA 1
ATOM 518 C C . ASP A 1 70 ? 9.561 3.795 1.837 1.00 86.56 70 ASP A C 1
ATOM 520 O O . ASP A 1 70 ? 9.972 3.695 0.678 1.00 86.56 70 ASP A O 1
ATOM 524 N N . LEU A 1 71 ? 8.902 2.805 2.439 1.00 88.88 71 LEU A N 1
ATOM 525 C CA . LEU A 1 71 ? 8.728 1.478 1.857 1.00 88.88 71 LEU A CA 1
ATOM 526 C C . LEU A 1 71 ? 7.845 1.523 0.606 1.00 88.88 71 LEU A C 1
ATOM 528 O O . LEU A 1 71 ? 8.192 0.926 -0.413 1.00 88.88 71 LEU A O 1
ATOM 532 N N . TRP A 1 72 ? 6.770 2.313 0.637 1.00 88.12 72 TRP A N 1
ATOM 533 C CA . TRP A 1 72 ? 5.914 2.536 -0.526 1.00 88.12 72 TRP A CA 1
ATOM 534 C C . TRP A 1 72 ? 6.670 3.203 -1.679 1.00 88.12 72 TRP A C 1
ATOM 536 O O . TRP A 1 72 ? 6.526 2.802 -2.834 1.00 88.12 72 TRP A O 1
ATOM 546 N N . GLY A 1 73 ? 7.526 4.186 -1.378 1.00 86.25 73 GLY A N 1
ATOM 547 C CA . GLY A 1 73 ? 8.399 4.807 -2.375 1.00 86.25 73 GLY A CA 1
ATOM 548 C C . GLY A 1 73 ? 9.345 3.795 -3.026 1.00 86.25 73 GLY A C 1
ATOM 549 O O . GLY A 1 73 ? 9.469 3.758 -4.249 1.00 86.25 73 GLY A O 1
ATOM 550 N N . ARG A 1 74 ? 9.960 2.919 -2.225 1.00 88.94 74 ARG A N 1
ATOM 551 C CA . ARG A 1 74 ? 10.832 1.842 -2.723 1.00 88.94 74 ARG A CA 1
ATOM 552 C C . ARG A 1 74 ? 10.074 0.818 -3.567 1.00 88.94 74 ARG A C 1
ATOM 554 O O . ARG A 1 74 ? 10.602 0.388 -4.589 1.00 88.94 74 ARG A O 1
ATOM 561 N N . ALA A 1 75 ? 8.855 0.461 -3.170 1.00 87.94 75 ALA A N 1
ATOM 562 C CA . ALA A 1 75 ? 8.003 -0.454 -3.925 1.00 87.94 75 ALA A CA 1
ATOM 563 C C . ALA A 1 75 ? 7.598 0.137 -5.278 1.00 87.94 75 ALA A C 1
ATOM 565 O O . ALA A 1 75 ? 7.681 -0.551 -6.287 1.00 87.94 75 ALA A O 1
ATOM 566 N N . ARG A 1 76 ? 7.266 1.433 -5.336 1.00 86.62 76 ARG A N 1
ATOM 567 C CA . ARG A 1 76 ? 7.007 2.128 -6.605 1.00 86.62 76 ARG A CA 1
ATOM 568 C C . ARG A 1 76 ? 8.221 2.151 -7.529 1.00 86.62 76 ARG A C 1
ATOM 570 O O . ARG A 1 76 ? 8.079 1.886 -8.713 1.00 86.62 76 ARG A O 1
ATOM 577 N N . THR A 1 77 ? 9.414 2.417 -6.999 1.00 87.62 77 THR A N 1
ATOM 578 C CA . THR A 1 77 ? 10.645 2.351 -7.803 1.00 87.62 77 THR A CA 1
ATOM 579 C C . THR A 1 77 ? 10.890 0.940 -8.338 1.00 87.62 77 THR A C 1
ATOM 581 O O . THR A 1 77 ? 11.281 0.784 -9.491 1.00 87.62 77 THR A O 1
ATOM 584 N N . ALA A 1 78 ? 10.655 -0.094 -7.522 1.00 86.62 78 ALA A N 1
ATOM 585 C CA . ALA A 1 78 ? 10.747 -1.484 -7.966 1.00 86.62 78 ALA A CA 1
ATOM 586 C C . ALA A 1 78 ? 9.697 -1.801 -9.043 1.00 86.62 78 ALA A C 1
ATOM 588 O O . ALA A 1 78 ? 10.030 -2.425 -10.045 1.00 86.62 78 ALA A O 1
ATOM 589 N N . TYR A 1 79 ? 8.467 -1.314 -8.871 1.00 85.25 79 TYR A N 1
ATOM 590 C CA . TYR A 1 79 ? 7.384 -1.434 -9.842 1.00 85.25 79 TYR A CA 1
ATOM 591 C C . TYR A 1 79 ? 7.755 -0.820 -11.195 1.00 85.25 79 TYR A C 1
ATOM 593 O O . TYR A 1 79 ? 7.664 -1.496 -12.218 1.00 85.25 79 TYR A O 1
ATOM 601 N N . ASP A 1 80 ? 8.243 0.424 -11.191 1.00 85.38 80 ASP A N 1
ATOM 602 C CA . ASP A 1 80 ? 8.706 1.115 -12.395 1.00 85.38 80 ASP A CA 1
ATOM 603 C C . ASP A 1 80 ? 9.837 0.327 -13.077 1.00 85.38 80 ASP A C 1
AT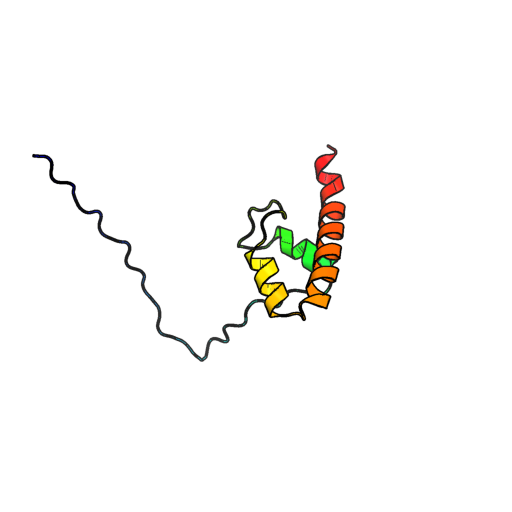OM 605 O O . ASP A 1 80 ? 9.842 0.185 -14.296 1.00 85.38 80 ASP A O 1
ATOM 609 N N . HIS A 1 81 ? 10.765 -0.247 -12.302 1.00 85.25 81 HIS A N 1
ATOM 610 C CA . HIS A 1 81 ? 11.850 -1.077 -12.831 1.00 85.25 81 HIS A CA 1
ATOM 611 C C . HIS A 1 81 ? 11.360 -2.375 -13.484 1.00 85.25 81 HIS A C 1
ATOM 613 O O . HIS A 1 81 ? 11.881 -2.752 -14.530 1.00 85.25 81 HIS A O 1
ATOM 619 N N . LEU A 1 82 ? 10.380 -3.051 -12.877 1.00 83.56 82 LEU A N 1
ATOM 620 C CA . LEU A 1 82 ? 9.789 -4.288 -13.402 1.00 83.56 82 LEU A CA 1
ATOM 621 C C . LEU A 1 82 ? 9.015 -4.051 -14.708 1.00 83.56 82 LEU A C 1
ATOM 623 O O . LEU A 1 82 ? 8.926 -4.951 -15.537 1.00 83.56 82 LEU A O 1
ATOM 627 N N . HIS A 1 83 ? 8.494 -2.837 -14.903 1.00 80.81 83 HIS A N 1
ATOM 628 C CA . HIS A 1 83 ? 7.659 -2.475 -16.050 1.00 80.81 83 HIS A CA 1
ATOM 629 C C . HIS A 1 83 ? 8.371 -1.612 -17.100 1.00 80.81 83 HIS A C 1
ATOM 631 O O . HIS A 1 83 ? 7.809 -1.365 -18.168 1.00 80.81 83 HIS A O 1
ATOM 637 N N . ALA A 1 84 ? 9.606 -1.173 -16.842 1.00 75.00 84 ALA A N 1
ATOM 638 C CA . ALA A 1 84 ? 10.397 -0.385 -17.786 1.00 75.00 84 ALA A CA 1
ATOM 639 C C . ALA A 1 84 ? 10.688 -1.144 -19.095 1.00 75.00 84 ALA A C 1
ATOM 641 O O . ALA A 1 84 ? 10.706 -0.526 -20.159 1.00 75.00 84 ALA A O 1
ATOM 642 N N . ASP A 1 85 ? 10.835 -2.471 -19.037 1.00 55.91 85 ASP A N 1
ATOM 643 C CA . ASP A 1 85 ? 11.088 -3.312 -20.216 1.00 55.91 85 ASP A CA 1
ATOM 644 C C . ASP A 1 85 ? 9.825 -3.548 -21.071 1.00 55.91 85 ASP A C 1
ATOM 646 O O . ASP A 1 85 ? 9.931 -3.815 -22.263 1.00 55.91 85 ASP A O 1
ATOM 650 N N . LEU A 1 86 ? 8.622 -3.377 -20.509 1.00 54.16 86 LEU A N 1
ATOM 651 C CA . LEU A 1 86 ? 7.346 -3.554 -21.225 1.00 54.16 86 LEU A CA 1
ATOM 652 C C . LEU A 1 86 ? 6.949 -2.343 -22.089 1.00 54.16 86 LEU A C 1
ATOM 654 O O . LEU A 1 86 ? 6.042 -2.449 -22.910 1.00 54.16 86 LEU A O 1
ATOM 658 N N . ALA A 1 87 ? 7.602 -1.191 -21.912 1.00 50.62 87 ALA A N 1
ATOM 659 C CA . ALA A 1 87 ? 7.311 0.041 -22.655 1.00 50.62 87 ALA A CA 1
ATOM 660 C C . ALA A 1 87 ? 8.277 0.297 -23.833 1.00 50.62 87 ALA A C 1
ATOM 662 O O . ALA A 1 87 ? 8.177 1.340 -24.483 1.00 50.62 87 ALA A O 1
ATOM 663 N N . GLY A 1 88 ? 9.230 -0.613 -24.068 1.00 50.50 88 GLY A N 1
ATOM 664 C CA . GLY A 1 88 ? 10.333 -0.455 -25.021 1.00 50.50 88 GLY A CA 1
ATOM 665 C C . GLY A 1 88 ? 10.256 -1.286 -26.308 1.00 50.50 88 GLY A C 1
ATOM 666 O O . GLY A 1 88 ? 11.205 -1.211 -27.090 1.00 50.50 88 GLY A O 1
ATOM 667 N N . GLU A 1 89 ? 9.181 -2.050 -26.541 1.00 39.84 89 GLU A N 1
ATOM 668 C CA . GLU A 1 89 ? 8.932 -2.795 -27.794 1.00 39.84 89 GLU A CA 1
ATOM 669 C C . GLU A 1 89 ? 7.868 -2.135 -28.684 1.00 39.84 89 GLU A C 1
ATOM 671 O O . GLU A 1 89 ? 6.791 -1.756 -28.167 1.00 39.84 89 GLU A O 1
#